Protein AF-A0A7S0YPU6-F1 (afdb_monomer_lite)

Structure (mmCIF, N/CA/C/O backbone):
data_AF-A0A7S0YPU6-F1
#
_entry.id   AF-A0A7S0YPU6-F1
#
loop_
_atom_site.group_PDB
_atom_site.id
_atom_site.type_symbol
_atom_site.label_atom_id
_atom_site.label_alt_id
_atom_site.label_comp_id
_atom_site.label_asym_id
_atom_site.label_entity_id
_atom_site.label_seq_id
_atom_site.pdbx_PDB_ins_code
_atom_site.Cartn_x
_atom_site.Cartn_y
_atom_site.Cartn_z
_atom_site.occupancy
_atom_site.B_iso_or_equiv
_atom_site.auth_seq_id
_atom_site.auth_comp_id
_atom_site.auth_asym_id
_atom_site.auth_atom_id
_atom_site.pdbx_PDB_model_num
ATOM 1 N N . THR A 1 1 ? 23.216 21.762 -15.316 1.00 45.97 1 THR A N 1
ATOM 2 C CA . THR A 1 1 ? 21.809 21.954 -14.900 1.00 45.97 1 THR A CA 1
ATOM 3 C C . THR A 1 1 ? 21.112 20.612 -14.871 1.00 45.97 1 THR A C 1
ATOM 5 O O . THR A 1 1 ? 21.137 19.925 -15.886 1.00 45.97 1 THR A O 1
ATOM 8 N N . ALA A 1 2 ? 20.545 20.220 -13.726 1.00 44.53 2 ALA A N 1
ATOM 9 C CA . ALA A 1 2 ? 20.025 18.871 -13.460 1.00 44.53 2 ALA A CA 1
ATOM 10 C C . ALA A 1 2 ? 19.035 18.348 -14.518 1.00 44.53 2 ALA A C 1
ATOM 12 O O . ALA A 1 2 ? 19.027 17.157 -14.796 1.00 44.53 2 ALA A O 1
ATOM 13 N N . ALA A 1 3 ? 18.279 19.231 -15.178 1.00 43.12 3 ALA A N 1
ATOM 14 C CA . ALA A 1 3 ? 17.350 18.866 -16.249 1.00 43.12 3 ALA A CA 1
ATOM 15 C C . ALA A 1 3 ? 18.028 18.167 -17.450 1.00 43.12 3 ALA A C 1
ATOM 17 O O . ALA A 1 3 ? 17.488 17.206 -17.990 1.00 43.12 3 ALA A O 1
ATOM 18 N N . SER A 1 4 ? 19.242 18.576 -17.831 1.00 49.12 4 SER A N 1
ATOM 19 C CA . SER A 1 4 ? 19.951 18.003 -18.990 1.00 49.12 4 SER A CA 1
ATOM 20 C C . SER A 1 4 ? 20.291 16.515 -18.800 1.00 49.12 4 SER A C 1
ATOM 22 O O . SER A 1 4 ? 20.214 15.723 -19.736 1.00 49.12 4 SER A O 1
ATOM 24 N N . GLN A 1 5 ? 20.560 16.101 -17.559 1.00 57.31 5 GLN A N 1
ATOM 25 C CA . GLN A 1 5 ? 20.953 14.729 -17.228 1.00 57.31 5 GLN A CA 1
ATOM 26 C C . GLN A 1 5 ? 19.794 13.717 -17.315 1.00 57.31 5 GLN A C 1
ATOM 28 O O . GLN A 1 5 ? 20.040 12.516 -17.371 1.00 57.31 5 GLN A O 1
ATOM 33 N N . TYR A 1 6 ? 18.542 14.187 -17.349 1.00 54.53 6 TYR A N 1
ATOM 34 C CA . TYR A 1 6 ? 17.349 13.333 -17.411 1.00 54.53 6 TYR A CA 1
ATOM 35 C C . TYR A 1 6 ? 16.692 13.306 -18.791 1.00 54.53 6 TYR A C 1
ATOM 37 O O . TYR A 1 6 ? 16.181 12.266 -19.201 1.00 54.53 6 TYR A O 1
ATOM 45 N N . PHE A 1 7 ? 16.720 14.421 -19.523 1.00 59.12 7 PHE A N 1
ATOM 46 C CA . PHE A 1 7 ? 16.056 14.509 -20.825 1.00 59.12 7 PHE A CA 1
ATOM 47 C C . PHE A 1 7 ? 16.836 13.809 -21.943 1.00 59.12 7 PHE A C 1
ATOM 49 O O . PHE A 1 7 ? 16.227 13.193 -22.812 1.00 59.12 7 PHE A O 1
ATOM 56 N N . VAL A 1 8 ? 18.172 13.839 -21.905 1.00 61.16 8 VAL A N 1
ATOM 57 C CA . VAL A 1 8 ? 19.004 13.218 -22.950 1.00 61.16 8 VAL A CA 1
ATOM 58 C C . VAL A 1 8 ? 18.828 11.689 -23.003 1.00 61.16 8 VAL A C 1
ATOM 60 O O . VAL A 1 8 ? 18.545 11.182 -24.085 1.00 61.16 8 VAL A O 1
ATOM 63 N N . PRO A 1 9 ? 18.878 10.935 -21.886 1.00 58.81 9 PRO A N 1
ATOM 64 C CA . PRO A 1 9 ? 18.638 9.487 -21.917 1.00 58.81 9 PRO A CA 1
ATOM 65 C C . PRO A 1 9 ? 17.195 9.119 -22.291 1.00 58.81 9 PRO A C 1
ATOM 67 O O . PRO A 1 9 ? 16.954 8.075 -22.889 1.00 58.81 9 PRO A O 1
ATOM 70 N N . LEU A 1 10 ? 16.222 9.974 -21.951 1.00 58.94 10 LEU A N 1
ATOM 71 C CA . LEU A 1 10 ? 14.812 9.760 -22.283 1.00 58.94 10 LEU A CA 1
ATOM 72 C C . LEU A 1 10 ? 14.577 9.840 -23.798 1.00 58.94 10 LEU A C 1
ATOM 74 O O . LEU A 1 10 ? 13.886 8.993 -24.364 1.00 58.94 10 LEU A O 1
ATOM 78 N N . VAL A 1 11 ? 15.183 10.835 -24.450 1.00 63.28 11 VAL A N 1
ATOM 79 C CA . VAL A 1 11 ? 15.103 11.024 -25.904 1.00 63.28 11 VAL A CA 1
ATOM 80 C C . VAL A 1 11 ? 15.881 9.936 -26.637 1.00 63.28 11 VAL A C 1
ATOM 82 O O . VAL A 1 11 ? 15.360 9.375 -27.595 1.00 63.28 11 VAL A O 1
ATOM 85 N N . ILE A 1 12 ? 17.084 9.594 -26.161 1.00 58.12 12 ILE A N 1
ATOM 86 C CA . ILE A 1 12 ? 17.889 8.516 -26.746 1.00 58.12 12 ILE A CA 1
ATOM 87 C C . ILE A 1 12 ? 17.104 7.202 -26.715 1.00 58.12 12 ILE A C 1
ATOM 89 O O . ILE A 1 12 ? 16.895 6.630 -27.775 1.00 58.12 12 ILE A O 1
ATOM 93 N N . ASP A 1 13 ? 16.557 6.794 -25.567 1.00 53.34 13 ASP A N 1
ATOM 94 C CA . ASP A 1 13 ? 15.856 5.506 -25.447 1.00 53.34 13 ASP A CA 1
ATOM 95 C C . ASP A 1 13 ? 14.523 5.457 -26.213 1.00 53.34 13 ASP A C 1
ATOM 97 O O . ASP A 1 13 ? 14.110 4.385 -26.656 1.00 53.34 13 ASP A O 1
ATOM 101 N N . THR A 1 14 ? 13.875 6.609 -26.425 1.00 57.41 14 THR A N 1
ATOM 102 C CA . THR A 1 14 ? 12.697 6.723 -27.308 1.00 57.41 14 THR A CA 1
ATOM 103 C C . THR A 1 14 ? 13.076 6.509 -28.778 1.00 57.41 14 THR A C 1
ATOM 105 O O . THR A 1 14 ? 12.274 5.996 -29.554 1.00 57.41 14 THR A O 1
ATOM 108 N N . ILE A 1 15 ? 14.305 6.868 -29.164 1.00 58.47 15 ILE A N 1
ATOM 109 C CA . ILE A 1 15 ? 14.811 6.757 -30.538 1.00 58.47 15 ILE A CA 1
ATOM 110 C C . ILE A 1 15 ? 15.441 5.377 -30.805 1.00 58.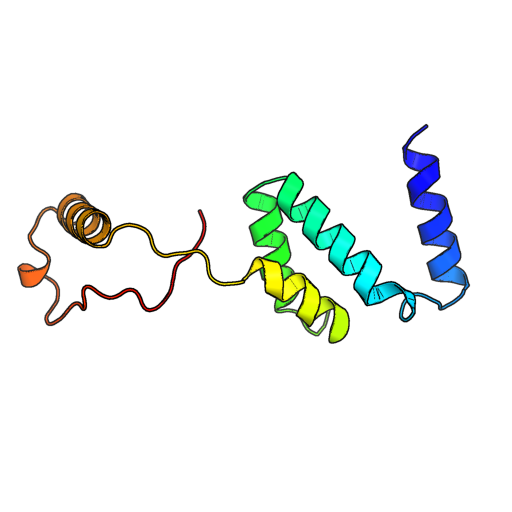47 15 ILE A C 1
ATOM 112 O O . ILE A 1 15 ? 15.298 4.856 -31.908 1.00 58.47 15 ILE A O 1
ATOM 116 N N . THR A 1 16 ? 16.105 4.748 -29.829 1.00 54.72 16 THR A N 1
ATOM 117 C CA . THR A 1 16 ? 16.773 3.439 -30.006 1.00 54.72 16 THR A CA 1
ATOM 118 C C . THR A 1 16 ? 15.849 2.224 -29.906 1.00 54.72 16 THR A C 1
ATOM 120 O O . THR A 1 16 ? 16.318 1.104 -30.103 1.00 54.72 16 THR A O 1
ATOM 123 N N . GLY A 1 17 ? 14.564 2.394 -29.570 1.00 52.88 17 GLY A N 1
ATOM 124 C CA . GLY A 1 17 ? 13.642 1.265 -29.371 1.00 52.88 17 GLY A CA 1
ATOM 125 C C . GLY A 1 17 ? 14.023 0.358 -28.190 1.00 52.88 17 GLY A C 1
ATOM 126 O O . GLY A 1 17 ? 13.517 -0.751 -28.068 1.00 52.88 17 GLY A O 1
ATOM 127 N N . GLN A 1 18 ? 14.911 0.822 -27.303 1.00 50.22 18 GLN A N 1
ATOM 128 C CA . GLN A 1 18 ? 15.410 0.089 -26.129 1.00 50.22 18 GLN A CA 1
ATOM 129 C C . GLN A 1 18 ? 14.518 0.264 -24.888 1.00 50.22 18 GLN A C 1
ATOM 131 O O . GLN A 1 18 ? 14.925 -0.081 -23.777 1.00 50.22 18 GLN A O 1
ATOM 136 N N . LEU A 1 19 ? 13.297 0.783 -25.063 1.00 55.12 19 LEU A N 1
ATOM 137 C CA . LEU A 1 19 ? 12.328 1.002 -23.983 1.00 55.12 19 LEU A CA 1
ATOM 138 C C . LEU A 1 19 ? 12.083 -0.276 -23.166 1.00 55.12 19 LEU A C 1
ATOM 140 O O . LEU A 1 19 ? 12.025 -0.209 -21.942 1.00 55.12 19 LEU A O 1
ATOM 144 N N . GLU A 1 20 ? 12.036 -1.432 -23.831 1.00 57.56 20 GLU A N 1
ATOM 145 C CA . GLU A 1 20 ? 11.815 -2.736 -23.195 1.00 57.56 20 GLU A CA 1
ATOM 146 C C . GLU A 1 20 ? 13.063 -3.287 -22.482 1.00 57.56 20 GLU A C 1
ATOM 148 O O . GLU A 1 20 ? 12.946 -3.936 -21.445 1.00 57.56 20 GLU A O 1
ATOM 153 N N . ALA A 1 21 ? 14.272 -3.001 -22.983 1.00 62.94 21 ALA A N 1
ATOM 154 C CA . ALA A 1 21 ? 15.514 -3.583 -22.460 1.00 62.94 21 ALA A CA 1
ATOM 155 C C . ALA A 1 21 ? 15.865 -3.088 -21.044 1.00 62.94 21 ALA A C 1
ATOM 157 O O . ALA A 1 21 ? 16.468 -3.819 -20.261 1.00 62.94 21 ALA A O 1
ATOM 158 N N . ASN A 1 22 ? 15.454 -1.862 -20.700 1.00 71.38 22 ASN A N 1
ATOM 159 C CA . ASN A 1 22 ? 15.730 -1.229 -19.404 1.00 71.38 22 ASN A CA 1
ATOM 16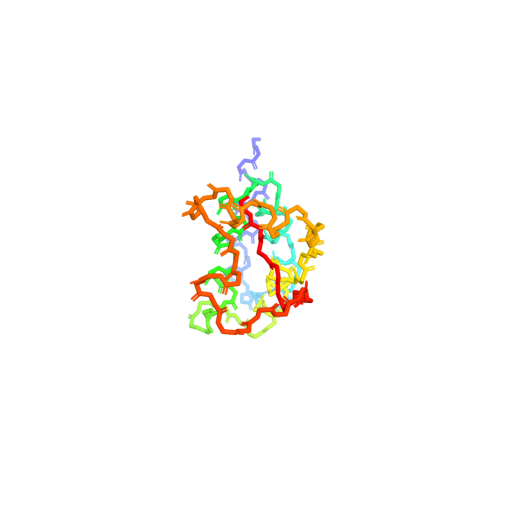0 C C . ASN A 1 22 ? 14.473 -1.015 -18.545 1.00 71.38 22 ASN A C 1
ATOM 162 O O . ASN A 1 22 ? 14.531 -0.327 -17.521 1.00 71.38 22 ASN A O 1
ATOM 166 N N . ASP A 1 23 ? 13.347 -1.597 -18.949 1.00 80.38 23 ASP A N 1
ATOM 167 C CA . ASP A 1 23 ? 12.022 -1.395 -18.361 1.00 80.38 23 ASP A CA 1
ATOM 168 C C . ASP A 1 23 ? 12.010 -1.666 -16.843 1.00 80.38 23 ASP A C 1
ATOM 170 O O . ASP A 1 23 ? 11.630 -0.810 -16.046 1.00 80.38 23 ASP A O 1
ATOM 174 N N . VAL A 1 24 ? 12.593 -2.788 -16.406 1.00 83.19 24 VAL A N 1
ATOM 175 C CA . VAL A 1 24 ? 12.679 -3.157 -14.979 1.00 83.19 24 VAL A CA 1
ATOM 176 C C . VAL A 1 24 ? 13.499 -2.150 -14.160 1.00 83.19 24 VAL A C 1
ATOM 178 O O . VAL A 1 24 ? 13.092 -1.756 -13.066 1.00 83.19 24 VAL A O 1
ATOM 181 N N . GLN A 1 25 ? 14.658 -1.707 -14.661 1.00 86.56 25 GLN A N 1
ATOM 182 C CA . GLN A 1 25 ? 15.515 -0.752 -13.940 1.00 86.56 25 GLN A CA 1
ATOM 183 C C . GLN A 1 25 ? 14.866 0.631 -13.843 1.00 86.56 25 GLN A C 1
ATOM 185 O O . GLN A 1 25 ? 14.946 1.285 -12.800 1.00 86.56 25 GLN A O 1
ATOM 190 N N . ARG A 1 26 ? 14.195 1.068 -14.912 1.00 84.94 26 ARG A N 1
ATOM 191 C CA . ARG A 1 26 ? 13.450 2.331 -14.946 1.00 84.94 26 ARG A CA 1
ATOM 192 C C . ARG A 1 26 ? 12.276 2.300 -13.981 1.00 84.94 26 ARG A C 1
ATOM 194 O O . ARG A 1 26 ? 12.112 3.234 -13.200 1.00 84.94 26 ARG A O 1
ATOM 201 N N . THR A 1 27 ? 11.528 1.207 -13.966 1.00 89.94 27 THR A N 1
ATOM 202 C CA . THR A 1 27 ? 10.359 1.066 -13.101 1.00 89.94 27 THR A CA 1
ATOM 203 C C . THR A 1 27 ? 10.732 0.911 -11.635 1.00 89.94 27 THR A C 1
ATOM 205 O O . THR A 1 27 ? 10.095 1.512 -10.770 1.00 89.94 27 THR A O 1
ATOM 208 N N . ARG A 1 28 ? 11.849 0.242 -11.337 1.00 90.69 28 ARG A N 1
ATOM 209 C CA . ARG A 1 28 ? 12.449 0.266 -10.000 1.00 90.69 28 ARG A CA 1
ATOM 210 C C . ARG A 1 28 ? 12.793 1.688 -9.551 1.00 90.69 28 ARG A C 1
ATOM 212 O O . ARG A 1 28 ? 12.474 2.072 -8.428 1.00 90.69 28 ARG A O 1
ATOM 219 N N . ARG A 1 29 ? 13.421 2.482 -10.422 1.00 90.31 29 ARG A N 1
ATOM 220 C CA . ARG A 1 29 ? 13.769 3.875 -10.110 1.00 90.31 29 ARG A CA 1
ATOM 221 C C . ARG A 1 29 ? 12.525 4.746 -9.937 1.00 90.31 29 ARG A C 1
ATOM 223 O O . ARG A 1 29 ? 12.492 5.576 -9.035 1.00 90.31 29 ARG A O 1
ATOM 230 N N . LEU A 1 30 ? 11.495 4.536 -10.756 1.00 89.44 30 LEU A N 1
ATOM 231 C CA . LEU A 1 30 ? 10.194 5.187 -10.606 1.00 89.44 30 LEU A CA 1
ATOM 232 C C . LEU A 1 30 ? 9.578 4.861 -9.243 1.00 89.44 30 LEU A C 1
ATOM 234 O O . LEU A 1 30 ? 9.181 5.775 -8.529 1.00 89.44 30 LEU A O 1
ATOM 238 N N . ARG A 1 31 ? 9.568 3.583 -8.848 1.00 91.25 31 ARG A N 1
ATOM 239 C CA . ARG A 1 31 ? 9.113 3.150 -7.523 1.00 91.25 31 ARG A CA 1
ATOM 240 C C . ARG A 1 31 ? 9.849 3.890 -6.404 1.00 91.25 31 ARG A C 1
ATOM 242 O O . ARG A 1 31 ? 9.204 4.438 -5.518 1.00 91.25 31 ARG A O 1
ATOM 249 N N . GLU A 1 32 ? 11.179 3.940 -6.459 1.00 91.25 32 GLU A N 1
ATOM 250 C CA . GLU A 1 32 ? 12.013 4.630 -5.462 1.00 91.25 32 GLU A CA 1
ATOM 251 C C . GLU A 1 32 ? 11.706 6.138 -5.389 1.00 91.25 32 GLU A C 1
ATOM 253 O O . GLU A 1 32 ? 11.581 6.691 -4.294 1.00 91.25 32 GLU A O 1
ATOM 258 N N . VAL A 1 33 ? 11.502 6.795 -6.537 1.00 91.81 33 VAL A N 1
ATOM 259 C CA . VAL A 1 33 ? 11.089 8.206 -6.597 1.00 91.81 33 VAL A CA 1
ATOM 260 C C . VAL A 1 33 ? 9.709 8.399 -5.969 1.00 91.81 33 VAL A C 1
ATOM 262 O O . VAL A 1 33 ? 9.565 9.263 -5.105 1.00 91.81 33 VAL A O 1
ATOM 265 N N . LEU A 1 34 ? 8.715 7.583 -6.334 1.00 89.88 34 LEU A N 1
ATOM 266 C CA . LEU A 1 34 ? 7.356 7.669 -5.786 1.00 89.88 34 LEU A CA 1
ATOM 267 C C . LEU A 1 34 ? 7.346 7.475 -4.264 1.00 89.88 34 LEU A C 1
ATOM 269 O O . LEU A 1 34 ? 6.677 8.233 -3.566 1.00 89.88 34 LEU A O 1
ATOM 273 N N . THR A 1 35 ? 8.139 6.534 -3.739 1.00 87.94 35 THR A N 1
ATOM 274 C CA . THR A 1 35 ? 8.334 6.369 -2.290 1.00 87.94 35 THR A CA 1
ATOM 275 C C . THR A 1 35 ? 8.948 7.620 -1.654 1.00 87.94 35 THR A C 1
ATOM 277 O O . THR A 1 35 ? 8.469 8.070 -0.616 1.00 87.94 35 THR A O 1
ATOM 280 N N . SER A 1 36 ? 9.980 8.209 -2.270 1.00 87.94 36 SER A N 1
ATOM 281 C CA . SER A 1 36 ? 10.675 9.388 -1.724 1.00 87.94 36 SER A CA 1
ATOM 282 C C . SER A 1 36 ? 9.823 10.663 -1.704 1.00 87.94 36 SER A C 1
ATOM 284 O O . SER A 1 36 ? 10.030 11.526 -0.854 1.00 87.94 36 SER A O 1
ATOM 286 N N . LEU A 1 37 ? 8.852 10.778 -2.616 1.00 90.94 37 LEU A N 1
ATOM 287 C CA . LEU A 1 37 ? 7.939 11.921 -2.700 1.00 90.94 37 LEU 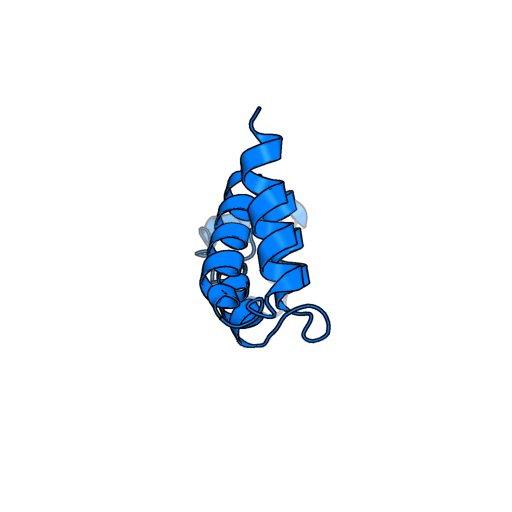A CA 1
ATOM 288 C C . LEU A 1 37 ? 6.791 11.844 -1.677 1.00 90.94 37 LEU A C 1
ATOM 290 O O . LEU A 1 37 ? 6.085 12.830 -1.466 1.00 90.94 37 LEU A O 1
ATOM 294 N N . GLY A 1 38 ? 6.613 10.690 -1.029 1.00 85.44 38 GLY A N 1
ATOM 295 C CA . GLY A 1 38 ? 5.701 10.514 0.096 1.00 85.44 38 GLY A CA 1
ATOM 296 C C . GLY A 1 38 ? 4.320 9.937 -0.255 1.00 85.44 38 GLY A C 1
ATOM 297 O O . GLY A 1 38 ? 4.083 9.480 -1.378 1.00 85.44 38 GLY A O 1
ATOM 298 N N . PRO A 1 39 ? 3.381 9.941 0.715 1.00 87.75 39 PRO A N 1
ATOM 299 C CA . PRO A 1 39 ? 2.164 9.117 0.687 1.00 87.75 39 PRO A CA 1
ATOM 300 C C . PRO A 1 39 ? 1.258 9.328 -0.528 1.00 87.75 39 PRO A C 1
ATOM 302 O O . PRO A 1 39 ? 0.703 8.373 -1.070 1.00 87.75 39 PRO A O 1
ATOM 305 N N . PHE A 1 40 ? 1.128 10.571 -0.999 1.00 90.62 40 PHE A N 1
ATOM 306 C CA . PHE A 1 40 ? 0.320 10.879 -2.180 1.00 90.62 40 PHE A CA 1
ATOM 307 C C . PHE A 1 40 ? 0.843 10.167 -3.439 1.00 90.62 40 PHE A C 1
ATOM 309 O O . PHE A 1 40 ? 0.075 9.550 -4.176 1.00 90.62 40 PHE A O 1
ATOM 316 N N . PHE A 1 41 ? 2.158 10.203 -3.666 1.00 89.88 41 PHE A N 1
ATOM 317 C CA . PHE A 1 41 ? 2.782 9.596 -4.842 1.00 89.88 41 PHE A CA 1
ATOM 318 C C . PHE A 1 41 ? 2.861 8.073 -4.740 1.00 89.88 41 PHE A C 1
ATOM 320 O O . PHE A 1 41 ? 2.746 7.394 -5.759 1.00 89.88 41 PHE A O 1
ATOM 327 N N . ILE A 1 42 ? 2.967 7.526 -3.526 1.00 89.44 42 ILE A N 1
ATOM 328 C CA . ILE A 1 42 ? 2.822 6.084 -3.293 1.00 89.44 42 ILE A CA 1
ATOM 329 C C . ILE A 1 42 ? 1.446 5.613 -3.780 1.00 89.44 42 ILE A C 1
ATOM 331 O O . ILE A 1 42 ? 1.381 4.673 -4.569 1.00 89.44 42 ILE A O 1
ATOM 335 N N . LYS A 1 43 ? 0.361 6.306 -3.406 1.00 89.12 43 LYS A N 1
ATOM 336 C CA . LYS A 1 43 ? -1.003 5.975 -3.862 1.00 89.12 43 LYS A CA 1
ATOM 337 C C . LYS A 1 43 ? -1.157 6.083 -5.377 1.00 89.12 43 LYS A C 1
ATOM 339 O O . LYS A 1 43 ? -1.788 5.226 -5.991 1.00 89.12 43 LYS A O 1
ATOM 344 N N . LEU A 1 44 ? -0.547 7.096 -5.996 1.00 90.75 44 LEU A N 1
ATOM 345 C CA . LEU A 1 44 ? -0.523 7.211 -7.456 1.00 90.75 44 LEU A CA 1
ATOM 346 C C . LEU A 1 44 ? 0.190 6.011 -8.102 1.00 90.75 44 LEU A C 1
ATOM 348 O O . LEU A 1 44 ? -0.318 5.438 -9.061 1.00 90.75 44 LEU A O 1
ATOM 352 N N . GLY A 1 45 ? 1.333 5.598 -7.552 1.00 90.81 45 GLY A N 1
ATOM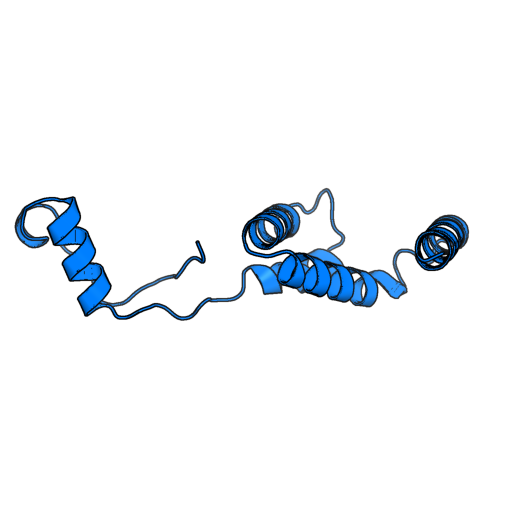 353 C CA . GLY A 1 45 ? 2.058 4.410 -7.999 1.00 90.81 45 GLY A CA 1
ATOM 354 C C . GLY A 1 45 ? 1.247 3.124 -7.867 1.00 90.81 45 GLY A C 1
ATOM 355 O O . GLY A 1 45 ? 1.215 2.326 -8.799 1.00 90.81 45 GLY A O 1
ATOM 356 N N . GLN A 1 46 ? 0.539 2.955 -6.750 1.00 90.38 46 GLN A N 1
ATOM 357 C CA . GLN A 1 46 ? -0.361 1.821 -6.521 1.00 90.38 46 GLN A CA 1
ATOM 358 C C . GLN A 1 46 ? -1.516 1.798 -7.536 1.00 90.38 46 GLN A C 1
ATOM 360 O O . GLN A 1 46 ? -1.836 0.746 -8.084 1.00 90.38 46 GLN A O 1
ATOM 365 N N . ALA A 1 47 ? -2.106 2.959 -7.844 1.00 90.38 47 ALA A N 1
ATOM 366 C CA . ALA A 1 47 ? -3.161 3.074 -8.852 1.00 90.38 47 ALA A CA 1
ATOM 367 C C . ALA A 1 47 ? -2.659 2.770 -10.276 1.00 90.38 47 ALA A C 1
ATOM 369 O O . ALA A 1 47 ? -3.399 2.212 -11.084 1.00 90.38 47 ALA A O 1
ATOM 370 N N . LEU A 1 48 ? -1.404 3.110 -10.587 1.00 89.62 48 LEU A N 1
ATOM 371 C CA . LEU A 1 48 ? -0.774 2.772 -11.866 1.00 89.62 48 LEU A CA 1
ATOM 372 C C . LEU A 1 48 ? -0.437 1.278 -11.970 1.00 89.62 48 LEU A C 1
ATOM 374 O O . LEU A 1 48 ? -0.611 0.701 -13.039 1.00 89.62 48 LEU A O 1
ATOM 378 N N . ALA A 1 49 ? -0.010 0.639 -10.875 1.00 89.06 49 ALA A N 1
ATOM 379 C CA . ALA A 1 49 ? 0.409 -0.768 -10.853 1.00 89.06 49 ALA A CA 1
ATOM 380 C C . ALA A 1 49 ? -0.682 -1.755 -11.321 1.00 89.06 49 ALA A C 1
ATOM 382 O O . ALA A 1 49 ? -0.366 -2.837 -11.807 1.00 89.06 49 ALA A O 1
ATOM 383 N N . ILE A 1 50 ? -1.958 -1.365 -11.230 1.00 87.19 50 ILE A N 1
ATOM 384 C CA . ILE A 1 50 ? -3.118 -2.179 -11.627 1.00 87.19 50 ILE A CA 1
ATOM 385 C C . ILE A 1 50 ? -3.644 -1.872 -13.043 1.00 87.19 50 ILE A C 1
ATOM 387 O O . ILE A 1 50 ? -4.715 -2.352 -13.411 1.00 87.19 50 ILE A O 1
ATOM 391 N N . ARG A 1 51 ? -2.934 -1.052 -13.833 1.00 86.94 51 ARG A N 1
ATOM 392 C CA . ARG A 1 51 ? -3.345 -0.616 -15.181 1.00 86.94 51 ARG A CA 1
ATOM 393 C C . ARG A 1 51 ? -2.509 -1.291 -16.281 1.00 86.94 51 ARG A C 1
ATOM 395 O O . ARG A 1 51 ? -1.503 -0.724 -16.714 1.00 86.94 51 ARG A O 1
ATOM 402 N N . PRO A 1 52 ? -2.921 -2.481 -16.767 1.00 82.06 52 PRO A N 1
ATOM 403 C CA . PRO A 1 52 ? -2.192 -3.222 -17.806 1.00 82.06 52 PRO A CA 1
ATOM 404 C C . PRO A 1 52 ? -2.203 -2.536 -19.178 1.00 82.06 52 PRO A C 1
ATOM 406 O O . PRO A 1 52 ? -1.476 -2.934 -20.079 1.00 82.06 52 PRO A O 1
ATOM 409 N N . ASP A 1 53 ? -3.031 -1.509 -19.350 1.00 86.94 53 ASP A N 1
ATOM 410 C CA . ASP A 1 53 ? -3.074 -0.656 -20.535 1.00 86.94 53 ASP A CA 1
ATOM 411 C C . ASP A 1 53 ? -2.003 0.451 -20.528 1.00 86.94 53 ASP A C 1
ATOM 413 O O . ASP A 1 53 ? -1.781 1.089 -21.554 1.00 86.94 53 ASP A O 1
ATOM 417 N N . ILE A 1 54 ? -1.342 0.685 -19.388 1.00 82.44 54 ILE A N 1
ATOM 418 C CA . ILE A 1 54 ? -0.327 1.737 -19.214 1.00 82.44 54 ILE A CA 1
ATOM 419 C C . ILE A 1 54 ? 1.070 1.139 -19.028 1.00 82.44 54 ILE A C 1
ATOM 421 O O . ILE A 1 54 ? 2.055 1.708 -19.498 1.00 82.44 54 ILE A O 1
ATOM 425 N N . LEU A 1 55 ? 1.168 0.011 -18.323 1.00 84.56 55 LEU A N 1
ATOM 426 C CA . LEU A 1 55 ? 2.435 -0.603 -17.940 1.00 84.56 55 LEU A CA 1
ATOM 427 C C . LEU A 1 55 ? 2.609 -1.970 -18.600 1.00 84.56 55 LEU A C 1
ATOM 429 O O . LEU A 1 55 ? 1.668 -2.753 -18.697 1.00 84.56 55 LEU A O 1
ATOM 433 N N . SER A 1 56 ? 3.847 -2.283 -18.983 1.00 86.94 56 SER A N 1
ATOM 434 C CA . SER A 1 56 ? 4.240 -3.640 -19.366 1.00 86.94 56 SER A CA 1
ATOM 435 C C . SER A 1 56 ? 4.072 -4.614 -18.182 1.00 86.94 56 SER A C 1
ATOM 437 O O . SER A 1 56 ? 4.149 -4.195 -17.020 1.00 86.94 56 SER A O 1
ATOM 439 N N . PRO A 1 57 ? 3.938 -5.931 -18.427 1.00 87.88 57 PRO A N 1
ATOM 440 C CA . PRO A 1 57 ? 3.859 -6.923 -17.351 1.00 87.88 57 PRO A CA 1
ATOM 441 C C . PRO A 1 57 ? 5.046 -6.874 -16.371 1.00 87.88 57 PRO A C 1
ATOM 443 O O . PRO A 1 57 ? 4.865 -7.011 -15.160 1.00 87.88 57 PRO A O 1
ATOM 446 N N . THR A 1 58 ? 6.260 -6.630 -16.873 1.00 88.62 58 THR A N 1
ATOM 447 C CA . THR A 1 58 ? 7.477 -6.469 -16.060 1.00 88.62 58 THR A CA 1
ATOM 448 C C . THR A 1 58 ? 7.418 -5.236 -15.166 1.00 88.62 58 THR A C 1
ATOM 450 O O . THR A 1 58 ? 7.778 -5.309 -13.990 1.00 88.62 58 THR A O 1
ATOM 453 N N . SER A 1 59 ? 6.932 -4.115 -15.695 1.00 88.25 59 SER A N 1
ATOM 454 C CA . SER A 1 59 ? 6.776 -2.881 -14.931 1.00 88.25 59 SER 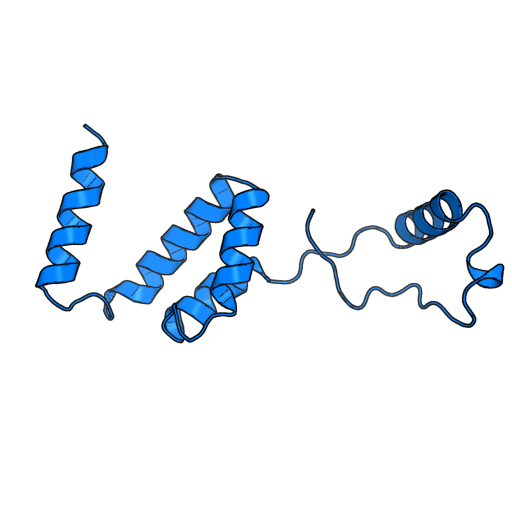A CA 1
ATOM 455 C C . SER A 1 59 ? 5.654 -2.960 -13.903 1.00 88.25 59 SER A C 1
ATOM 457 O O . SER A 1 59 ? 5.828 -2.500 -12.775 1.00 88.25 59 SER A O 1
ATOM 459 N N . MET A 1 60 ? 4.531 -3.594 -14.249 1.00 88.69 60 MET A N 1
ATOM 460 C CA . MET A 1 60 ? 3.459 -3.875 -13.293 1.00 88.69 60 MET A CA 1
ATOM 461 C C . MET A 1 60 ? 3.995 -4.664 -12.103 1.00 88.69 60 MET A C 1
ATOM 463 O O . MET A 1 60 ? 3.787 -4.249 -10.969 1.00 88.69 60 MET A O 1
ATOM 467 N N . TYR A 1 61 ? 4.741 -5.746 -12.349 1.00 88.50 61 TYR A N 1
ATOM 468 C CA . TYR A 1 61 ? 5.308 -6.570 -11.281 1.00 88.50 61 TYR A CA 1
ATOM 469 C C . TYR A 1 61 ? 6.204 -5.765 -10.329 1.00 88.50 61 TYR A C 1
ATOM 471 O O . TYR A 1 61 ? 6.088 -5.895 -9.111 1.00 88.50 61 TYR A O 1
ATOM 479 N N . GLU A 1 62 ? 7.067 -4.890 -10.854 1.00 89.69 62 GLU A N 1
ATOM 480 C CA . GLU A 1 62 ? 7.958 -4.102 -9.999 1.00 89.69 62 GLU A CA 1
ATOM 481 C C . GLU A 1 62 ? 7.236 -2.958 -9.266 1.00 89.69 62 GLU A C 1
ATOM 483 O O . GLU A 1 62 ? 7.568 -2.680 -8.111 1.00 89.69 62 GLU A O 1
ATOM 488 N N . LEU A 1 63 ? 6.224 -2.320 -9.873 1.00 89.69 63 LEU A N 1
ATOM 489 C CA . LEU A 1 63 ? 5.389 -1.323 -9.185 1.00 89.69 63 LEU A CA 1
ATOM 490 C C . LEU A 1 63 ? 4.407 -1.945 -8.192 1.00 89.69 63 LEU A C 1
ATOM 492 O O . LEU A 1 63 ? 4.084 -1.294 -7.200 1.00 89.69 63 LEU A O 1
ATOM 496 N N . GLN A 1 64 ? 4.000 -3.202 -8.384 1.00 89.69 64 GLN A N 1
ATOM 497 C CA . GLN A 1 64 ? 3.152 -3.937 -7.443 1.00 89.69 64 GLN A CA 1
ATOM 498 C C . GLN A 1 64 ? 3.787 -4.014 -6.051 1.00 89.69 64 GLN A C 1
ATOM 500 O O . GLN A 1 64 ? 3.078 -4.089 -5.054 1.00 89.69 64 GLN A O 1
ATOM 505 N N . ARG A 1 65 ? 5.113 -3.882 -5.956 1.00 87.62 65 ARG A N 1
ATOM 506 C CA . ARG A 1 65 ? 5.831 -3.821 -4.680 1.00 87.62 65 ARG A CA 1
ATOM 507 C C . ARG A 1 65 ? 5.530 -2.571 -3.852 1.00 87.62 65 ARG A C 1
ATOM 509 O O . ARG A 1 65 ? 5.807 -2.552 -2.660 1.00 87.62 65 ARG A O 1
ATOM 516 N N . LEU A 1 66 ? 4.953 -1.522 -4.449 1.00 85.88 66 LEU A N 1
ATOM 517 C CA . LEU A 1 66 ? 4.363 -0.403 -3.695 1.00 85.88 66 LEU A CA 1
ATOM 518 C C . LEU A 1 66 ? 3.073 -0.804 -2.976 1.00 85.88 66 LEU A C 1
ATOM 520 O O . LEU A 1 66 ? 2.674 -0.139 -2.021 1.00 85.88 66 LEU A O 1
ATOM 524 N N . CYS A 1 67 ? 2.408 -1.852 -3.456 1.00 82.38 67 CYS A N 1
ATOM 525 C CA . CYS A 1 67 ? 1.198 -2.421 -2.877 1.00 82.38 67 CYS A CA 1
ATOM 526 C C . CYS A 1 67 ? 1.508 -3.550 -1.880 1.00 82.38 67 CYS A C 1
ATOM 528 O O . CYS A 1 67 ? 0.574 -4.077 -1.274 1.00 82.38 67 CYS A O 1
ATOM 530 N N . ASP A 1 68 ? 2.779 -3.953 -1.736 1.00 75.06 68 ASP A N 1
ATOM 531 C CA . ASP A 1 68 ? 3.168 -5.050 -0.849 1.00 75.06 68 ASP A CA 1
ATOM 532 C C . ASP A 1 68 ? 2.752 -4.765 0.598 1.00 75.06 68 ASP A C 1
ATOM 534 O O . ASP A 1 68 ? 2.708 -3.620 1.057 1.00 75.06 68 ASP A O 1
ATOM 538 N N . LYS A 1 69 ? 2.411 -5.847 1.307 1.00 64.62 69 LYS A N 1
ATOM 539 C CA . LYS A 1 69 ? 1.746 -5.815 2.612 1.00 64.62 69 LYS A CA 1
ATOM 540 C C . LYS A 1 69 ? 2.470 -4.900 3.598 1.00 64.62 69 LYS A C 1
ATOM 542 O O . LYS A 1 69 ? 3.564 -5.204 4.071 1.00 64.62 69 LYS A O 1
ATOM 547 N N . VAL A 1 70 ? 1.791 -3.825 3.977 1.00 71.75 70 VAL A N 1
ATOM 548 C CA . VAL A 1 70 ? 2.122 -3.065 5.179 1.00 71.75 70 VAL A CA 1
ATOM 549 C C . VAL A 1 70 ? 1.803 -3.962 6.382 1.00 71.75 70 VAL A C 1
ATOM 551 O O . VAL A 1 70 ? 0.777 -4.648 6.360 1.00 71.75 70 VAL A O 1
ATOM 554 N N . PRO A 1 71 ? 2.655 -4.024 7.419 1.00 77.69 71 PRO A N 1
ATOM 555 C CA . PRO A 1 71 ? 2.297 -4.734 8.638 1.00 77.69 71 PRO A CA 1
ATOM 556 C C . PRO A 1 71 ? 1.040 -4.110 9.250 1.00 77.69 71 PRO A C 1
ATOM 558 O O . PRO A 1 71 ? 0.892 -2.886 9.277 1.00 77.69 71 PRO A O 1
ATOM 561 N N . ALA A 1 72 ? 0.135 -4.953 9.744 1.00 84.94 72 ALA A N 1
ATOM 562 C CA . ALA A 1 72 ? -0.989 -4.468 10.527 1.00 84.94 72 ALA A CA 1
ATOM 563 C C . ALA A 1 72 ? -0.479 -3.782 11.801 1.00 84.94 72 ALA A C 1
ATOM 565 O O . ALA A 1 72 ? 0.538 -4.178 12.377 1.00 84.94 72 ALA A O 1
ATOM 566 N N . PHE A 1 73 ? -1.182 -2.734 12.222 1.00 87.06 73 PHE A N 1
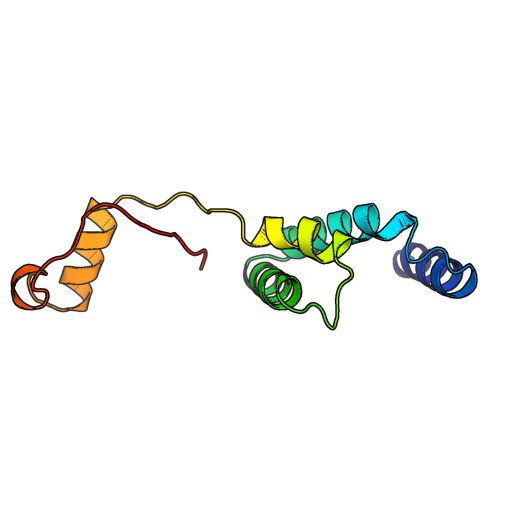ATOM 567 C CA . PHE A 1 73 ? -0.949 -2.128 13.526 1.00 87.06 73 PHE A CA 1
ATOM 568 C C . PHE A 1 73 ? -1.692 -2.917 14.612 1.00 87.06 73 PHE A C 1
ATOM 570 O O . PHE A 1 73 ? -2.450 -3.834 14.317 1.00 87.06 73 PHE A O 1
ATOM 577 N N . ASP A 1 74 ? -1.449 -2.564 15.872 1.00 91.69 74 ASP A N 1
ATOM 578 C CA . ASP A 1 74 ? -2.002 -3.266 17.030 1.00 91.69 74 ASP A CA 1
ATOM 579 C C . ASP A 1 74 ? -3.539 -3.417 16.994 1.00 91.69 74 ASP A C 1
ATOM 581 O O . ASP A 1 74 ? -4.275 -2.430 16.889 1.00 91.69 74 ASP A O 1
ATOM 585 N N . ASN A 1 75 ? -4.014 -4.659 17.135 1.00 92.19 75 ASN A N 1
ATOM 586 C CA . ASN A 1 75 ? -5.435 -5.001 17.046 1.00 92.19 75 ASN A CA 1
ATOM 587 C C . ASN A 1 75 ? -6.239 -4.396 18.203 1.00 92.19 75 ASN A C 1
ATOM 589 O O . ASN A 1 75 ? -7.362 -3.943 17.995 1.00 92.19 75 ASN A O 1
ATOM 593 N N . ALA A 1 76 ? -5.673 -4.330 19.414 1.00 92.69 76 ALA A N 1
ATOM 594 C CA . ALA A 1 76 ? -6.369 -3.737 20.556 1.00 92.69 76 ALA A CA 1
ATOM 595 C C . ALA A 1 76 ? -6.630 -2.243 20.320 1.00 92.69 76 ALA A C 1
ATOM 597 O O . ALA A 1 76 ? -7.739 -1.752 20.542 1.00 92.69 76 ALA A O 1
ATOM 598 N N . ARG A 1 77 ? -5.641 -1.532 19.768 1.00 93.94 77 ARG A N 1
ATOM 599 C CA . ARG A 1 77 ? -5.803 -0.145 19.326 1.00 93.94 77 ARG A CA 1
ATOM 600 C C . ARG A 1 77 ? -6.842 -0.006 18.210 1.00 93.94 77 ARG A C 1
ATOM 602 O O . ARG A 1 77 ? -7.581 0.981 18.206 1.00 93.94 77 ARG A O 1
ATOM 609 N N . ALA A 1 78 ? -6.910 -0.954 17.275 1.00 92.75 78 ALA A N 1
ATOM 610 C CA . ALA A 1 78 ? -7.913 -0.945 16.209 1.00 92.75 78 ALA A CA 1
ATOM 611 C C . ALA A 1 78 ? -9.332 -1.048 16.784 1.00 92.75 78 ALA A C 1
ATOM 613 O O . ALA A 1 78 ? -10.160 -0.178 16.515 1.00 92.75 78 ALA A O 1
ATOM 614 N N . MET A 1 79 ? -9.576 -2.034 17.651 1.00 93.75 79 MET A N 1
ATOM 615 C CA . MET A 1 79 ? -10.874 -2.242 18.302 1.00 93.75 79 MET A CA 1
ATOM 616 C C . MET A 1 79 ? -11.298 -1.035 19.140 1.00 93.75 79 MET A C 1
ATOM 618 O O . MET A 1 79 ? -12.410 -0.537 18.988 1.00 93.75 79 MET A O 1
ATOM 622 N N . GLN A 1 80 ? -10.384 -0.487 19.945 1.00 95.12 80 GLN A N 1
ATOM 623 C CA . GLN A 1 80 ? -10.660 0.714 20.734 1.00 95.12 80 GLN A CA 1
ATOM 624 C C . GLN A 1 80 ? -11.035 1.915 19.852 1.00 95.12 80 GLN A C 1
ATOM 626 O O . GLN A 1 80 ? -11.902 2.710 20.211 1.00 95.12 80 GLN A O 1
ATOM 631 N N . THR A 1 81 ? -10.373 2.066 18.702 1.00 94.56 81 THR A N 1
ATOM 632 C CA . THR A 1 81 ? -10.675 3.147 17.756 1.00 94.56 81 THR A CA 1
ATOM 633 C C . THR A 1 81 ? -12.071 2.968 17.167 1.00 94.56 81 THR A C 1
ATOM 635 O O . THR A 1 81 ? -12.828 3.930 17.125 1.00 94.56 81 THR A O 1
ATOM 638 N N . ILE A 1 82 ? -12.444 1.745 16.782 1.00 94.56 82 ILE A N 1
ATOM 639 C CA . ILE A 1 82 ? -13.781 1.440 16.256 1.00 94.56 82 ILE A CA 1
ATOM 640 C C . ILE A 1 82 ? -14.863 1.788 17.288 1.00 94.56 82 ILE A C 1
ATOM 642 O O . ILE A 1 82 ? -15.786 2.532 16.966 1.00 94.56 82 ILE A O 1
ATOM 646 N N . GLU A 1 83 ? -14.735 1.319 18.533 1.00 95.88 83 GLU A N 1
ATOM 647 C CA . GLU A 1 83 ? -15.709 1.622 19.597 1.00 95.88 83 GLU A CA 1
ATOM 648 C C . GLU A 1 83 ? -15.811 3.121 19.879 1.00 95.88 83 GLU A C 1
ATOM 650 O O . GLU A 1 83 ? -16.904 3.657 20.063 1.00 95.88 83 GLU A O 1
ATOM 655 N N . LYS A 1 84 ? -14.672 3.821 19.874 1.00 97.25 84 LYS A N 1
ATOM 656 C CA . LYS A 1 84 ? -14.628 5.268 20.082 1.00 97.25 84 LYS A CA 1
ATOM 657 C C . LYS A 1 84 ? -15.367 6.031 18.981 1.00 97.25 84 LYS A C 1
ATOM 659 O O . LYS A 1 84 ? -16.109 6.955 19.300 1.00 97.25 84 LYS A O 1
ATOM 664 N N . GLU A 1 85 ? -15.158 5.673 17.716 1.00 96.19 85 GLU A N 1
ATOM 665 C CA . GLU A 1 85 ? -15.803 6.342 16.578 1.00 96.19 85 GLU A CA 1
ATOM 666 C C . GLU A 1 85 ? -17.295 5.975 16.456 1.00 96.19 85 GLU A C 1
ATOM 668 O O . GLU A 1 85 ? -18.093 6.795 16.006 1.00 96.19 85 GLU A O 1
ATOM 673 N N . LEU A 1 86 ? -17.697 4.776 16.898 1.00 96.19 86 LEU A N 1
ATOM 674 C CA . LEU A 1 86 ? -19.102 4.344 16.929 1.00 96.19 86 LEU A CA 1
ATOM 675 C C . LEU A 1 86 ? -19.874 4.828 18.167 1.00 96.19 86 LEU A C 1
ATOM 677 O O . LEU A 1 86 ? -21.103 4.865 18.144 1.00 96.19 86 LEU A O 1
ATOM 681 N N . GLY A 1 87 ? -19.184 5.167 19.259 1.00 96.81 87 GLY A N 1
ATOM 682 C CA . GLY A 1 87 ? -19.798 5.588 20.523 1.00 96.81 87 GLY A CA 1
ATOM 683 C C . GLY A 1 87 ? -20.507 4.468 21.299 1.00 96.81 87 GLY A C 1
ATOM 684 O O . GLY A 1 87 ? -21.267 4.750 22.224 1.00 96.81 87 GLY A O 1
ATOM 685 N N . CYS A 1 88 ? -20.282 3.207 20.934 1.00 95.25 88 CYS A N 1
ATOM 686 C CA . CYS A 1 88 ? -20.852 2.018 21.571 1.00 95.25 88 CYS A CA 1
ATOM 687 C C . CYS A 1 88 ? -19.890 0.828 21.434 1.00 95.25 88 CYS A C 1
ATOM 689 O O . CYS A 1 88 ? -18.855 0.935 20.772 1.00 95.25 88 CYS A O 1
ATOM 691 N N . ARG A 1 89 ? -20.200 -0.299 22.087 1.00 94.44 89 ARG A N 1
ATOM 692 C CA . ARG A 1 89 ? -19.346 -1.491 22.004 1.00 94.44 89 ARG A CA 1
ATOM 693 C C . ARG A 1 89 ? -19.511 -2.162 20.649 1.00 94.44 89 ARG A C 1
ATOM 695 O O . ARG A 1 89 ? -20.616 -2.216 20.114 1.00 94.44 89 ARG A O 1
ATOM 702 N N . ILE A 1 90 ? -18.433 -2.756 20.142 1.00 93.75 90 ILE A N 1
ATOM 703 C CA . ILE A 1 90 ? -18.444 -3.485 18.860 1.00 93.75 90 ILE A CA 1
ATOM 704 C C . ILE A 1 90 ? -19.523 -4.575 18.846 1.00 93.75 90 ILE A C 1
ATOM 706 O O . ILE A 1 90 ? -20.234 -4.713 17.853 1.00 93.75 90 ILE A O 1
ATOM 710 N N . SER A 1 91 ? -19.693 -5.292 19.962 1.00 93.38 91 SER A N 1
ATOM 711 C CA . SER A 1 91 ? -20.680 -6.370 20.116 1.00 93.38 91 SER A CA 1
ATOM 712 C C . SER A 1 91 ? -22.137 -5.915 20.013 1.00 93.38 91 SER A C 1
ATOM 714 O O . SER A 1 91 ? -23.022 -6.748 19.864 1.00 93.38 91 SER A O 1
ATOM 716 N N . ASP A 1 92 ? -22.404 -4.615 20.160 1.00 95.00 92 ASP A N 1
ATOM 717 C CA . ASP A 1 92 ? -23.758 -4.071 20.063 1.00 95.00 92 ASP A CA 1
ATOM 718 C C . ASP A 1 92 ? -24.133 -3.759 18.589 1.00 95.00 92 ASP A C 1
ATOM 720 O O . ASP A 1 92 ? -25.308 -3.549 18.288 1.00 95.00 92 ASP A O 1
ATOM 724 N N . VAL A 1 93 ? -23.152 -3.735 17.668 1.00 95.69 93 VAL A N 1
ATOM 725 C CA . VAL A 1 93 ? -23.318 -3.348 16.248 1.00 95.69 93 VAL A CA 1
ATOM 726 C C . VAL A 1 93 ? -22.994 -4.488 15.281 1.00 95.69 93 VAL A C 1
ATOM 728 O O . VAL A 1 93 ? -23.675 -4.644 14.267 1.00 95.69 93 VAL A O 1
ATOM 731 N N . PHE A 1 94 ? -21.951 -5.266 15.565 1.00 94.62 94 PHE A N 1
ATOM 732 C CA . PHE A 1 94 ? -21.488 -6.360 14.715 1.00 94.62 94 PHE A CA 1
ATOM 733 C C . PHE A 1 94 ? -21.833 -7.709 15.344 1.00 94.62 94 PHE A C 1
ATOM 735 O O . PHE A 1 94 ? -21.621 -7.905 16.537 1.00 94.62 94 PHE A O 1
ATOM 742 N N . ASP A 1 95 ? -22.326 -8.637 14.521 1.00 94.19 95 ASP A N 1
ATOM 743 C CA . ASP A 1 95 ? -22.662 -10.006 14.942 1.00 94.19 95 ASP A CA 1
ATOM 744 C C . ASP A 1 95 ? -21.394 -10.828 15.242 1.00 94.19 95 ASP A C 1
ATOM 746 O O . ASP A 1 95 ? -21.307 -11.526 16.249 1.00 94.19 95 ASP A O 1
ATOM 750 N N . ASP A 1 96 ? -20.367 -10.673 14.401 1.00 91.19 96 ASP A N 1
ATOM 751 C CA . ASP A 1 96 ? -19.030 -11.229 14.605 1.00 91.19 96 ASP A CA 1
ATOM 752 C C . ASP A 1 96 ? -17.971 -10.304 13.986 1.00 91.19 96 ASP A C 1
ATOM 754 O O . ASP A 1 96 ? -18.161 -9.749 12.898 1.00 91.19 96 ASP A O 1
ATOM 758 N N . LEU A 1 97 ? -16.851 -10.132 14.687 1.00 91.88 97 LEU A N 1
ATOM 759 C CA . LEU A 1 97 ? -15.702 -9.364 14.217 1.00 91.88 97 LEU A CA 1
ATOM 760 C C . LEU A 1 97 ? -14.409 -10.023 14.703 1.00 91.88 97 LEU A C 1
ATOM 762 O O . LEU A 1 97 ? -14.060 -9.955 15.883 1.00 91.88 97 LEU A O 1
ATOM 766 N N . SER A 1 98 ? -13.668 -10.621 13.768 1.00 90.94 98 SER A N 1
ATOM 767 C CA . SER A 1 98 ? -12.372 -11.231 14.068 1.00 90.94 98 SER A CA 1
ATOM 768 C C . SER A 1 98 ? -11.350 -10.178 14.522 1.00 90.94 98 SER A C 1
ATOM 770 O O . SER A 1 98 ? -11.230 -9.128 13.881 1.00 90.94 98 SER A O 1
ATOM 772 N N . PRO A 1 99 ? -10.558 -10.458 15.575 1.00 87.88 99 PRO A N 1
ATOM 773 C CA . PRO A 1 99 ? -9.436 -9.612 15.955 1.00 87.88 99 PRO A CA 1
ATOM 774 C C . PRO A 1 99 ? -8.290 -9.659 14.945 1.00 87.88 99 PRO A C 1
ATOM 776 O O . PRO A 1 99 ? -7.465 -8.750 14.949 1.00 87.88 99 PRO A O 1
ATOM 779 N N . ASP A 1 100 ? -8.222 -10.684 14.093 1.00 90.25 100 ASP A N 1
ATOM 780 C CA . ASP A 1 100 ? -7.104 -10.884 13.178 1.00 90.25 100 ASP A CA 1
ATOM 781 C C . ASP A 1 100 ? -7.286 -10.105 11.863 1.00 90.25 100 ASP A C 1
ATOM 783 O O . ASP A 1 100 ? -8.264 -10.315 11.136 1.00 90.25 100 ASP A O 1
ATOM 787 N N . PRO A 1 101 ? -6.333 -9.228 11.497 1.00 88.81 101 PRO A N 1
ATOM 788 C CA . PRO A 1 101 ? -6.423 -8.430 10.287 1.00 88.81 101 PRO A CA 1
ATOM 789 C C . PRO A 1 101 ? -6.144 -9.283 9.045 1.00 88.81 101 PRO A C 1
ATOM 791 O O . PRO A 1 101 ? -5.108 -9.937 8.925 1.00 88.81 101 PRO A O 1
ATOM 794 N N . ILE A 1 102 ? -7.037 -9.202 8.060 1.00 87.56 102 ILE A N 1
ATOM 795 C CA . ILE A 1 102 ? -6.854 -9.846 6.748 1.00 87.56 102 ILE A CA 1
ATOM 796 C C . ILE A 1 102 ? -5.969 -9.025 5.795 1.00 87.56 102 ILE A C 1
ATOM 798 O O . ILE A 1 102 ? -5.360 -9.569 4.871 1.00 87.56 102 ILE A O 1
ATOM 802 N N . ALA A 1 103 ? -5.897 -7.710 6.011 1.00 83.06 103 ALA A N 1
ATOM 803 C CA . ALA A 1 103 ? -5.148 -6.756 5.202 1.00 83.06 103 ALA A CA 1
ATOM 804 C C . ALA A 1 103 ? -4.819 -5.498 6.021 1.00 83.06 103 ALA A C 1
ATOM 806 O O . ALA A 1 103 ? -5.451 -5.226 7.040 1.00 83.06 103 ALA A O 1
ATOM 807 N N . ALA A 1 104 ? -3.856 -4.712 5.544 1.00 80.88 104 ALA A N 1
ATOM 808 C CA . ALA A 1 104 ? -3.542 -3.395 6.081 1.00 80.88 104 ALA A CA 1
ATOM 809 C C . ALA A 1 104 ? -3.302 -2.418 4.928 1.00 80.88 104 ALA A C 1
ATOM 811 O O . ALA A 1 104 ? -2.796 -2.800 3.871 1.00 80.88 104 ALA A O 1
ATOM 812 N N . ALA A 1 105 ? -3.668 -1.158 5.143 1.00 75.38 105 ALA A N 1
ATOM 813 C CA . ALA A 1 105 ? -3.494 -0.085 4.177 1.00 75.38 105 ALA A CA 1
ATOM 814 C C . ALA A 1 105 ? -2.669 1.047 4.795 1.00 75.38 105 ALA A C 1
ATOM 816 O O . ALA A 1 105 ? -2.771 1.330 5.989 1.00 75.38 105 ALA A O 1
ATOM 817 N N . SER A 1 106 ? -1.849 1.693 3.968 1.00 67.38 106 SER A N 1
ATOM 818 C CA . SER A 1 106 ? -1.130 2.913 4.341 1.00 67.38 106 SER A CA 1
ATOM 819 C C . SER A 1 106 ? -2.015 4.144 4.092 1.00 67.38 106 SER A C 1
ATOM 821 O O . SER A 1 106 ? -2.748 4.189 3.100 1.00 67.38 106 SER A O 1
ATOM 823 N N . LEU A 1 107 ? -1.947 5.127 4.997 1.00 60.12 107 LEU A N 1
ATOM 824 C CA . LEU A 1 107 ? -2.677 6.401 4.953 1.00 60.12 107 LEU A CA 1
ATOM 825 C C . LEU A 1 107 ? -1.779 7.544 4.478 1.00 60.12 107 LEU A C 1
ATOM 827 O O . LEU A 1 107 ? -0.648 7.673 4.989 1.00 60.12 107 LEU A O 1
#

Organism: NCBI:txid464990

Foldseek 3Di:
DVVVVPVVVVVVCVVVVCCPVCVLVVLLVQLVVLVVVDDVSLVVLCVVLPDCVRHPPSSSVNSCVSVPADDDDQLVVVLVVVCVVVVHHPVVPDVDDDSDDPGDDDD

Sequence (107 aa):
TAASQYFVPLVIDTITGQLEANDVQRTRRLREVLTSLGPFFIKLGQALAIRPDILSPTSMYELQRLCDKVPAFDNARAMQTIEKELGCRISDVFDDLSPDPIAAASL

Radius of gyration: 20.71 Å; chains: 1; bounding box: 46×33×52 Å

Secondary structure (DSSP, 8-state):
-TTHHHHHHHHHHHHHTTTTTTHHHHHHHHHHHHHHH-HHHHHHHHHHHT-TTTS-HHHHHHHHTTSS-PPPPPHHHHHHHHHHHHTS-GGGT-S---SS-S-----

pLDDT: mean 81.57, std 14.71, range [43.12, 97.25]

InterPro domains:
  IPR004147 ABC1 atypical kinase-like domain [PF03109] (66-107)
  IPR050154 UbiB protein kinase [PTHR10566] (4-107)